Protein AF-A0A359LSI0-F1 (afdb_monomer_lite)

Secondary structure (DSSP, 8-state):
-HHHHHHHHHS-TT--EEE-S--HHHHHHHHHHHHHHT--SEEE----

pLDDT: mean 85.69, std 5.14, range [68.44, 92.0]

Radius of gyration: 10.1 Å; chains: 1; bounding box: 29×16×18 Å

Sequence (48 aa):
GIDVLLSARRVAPDGKAYGLDMTGEMLALARENQRKAGVANVEFLKGE

Structure (mmCIF, N/CA/C/O backbone):
data_AF-A0A359LSI0-F1
#
_entry.id   AF-A0A359LSI0-F1
#
loop_
_atom_site.group_PDB
_atom_site.id
_atom_site.type_symbol
_atom_site.label_atom_id
_atom_site.label_alt_id
_atom_site.label_comp_id
_atom_site.label_asym_id
_atom_site.label_entity_id
_atom_site.label_seq_id
_atom_site.pdbx_PDB_ins_code
_atom_site.Cartn_x
_atom_site.Cartn_y
_atom_site.Cartn_z
_atom_site.occupancy
_atom_site.B_iso_or_equiv
_atom_site.auth_seq_id
_atom_site.auth_comp_id
_atom_site.auth_asym_id
_atom_site.auth_atom_id
_atom_site.pdbx_PDB_model_num
ATOM 1 N N . GLY A 1 1 ? 1.959 6.732 -1.464 1.00 68.44 1 GLY A N 1
ATOM 2 C CA . GLY A 1 1 ? 1.518 5.951 -0.286 1.00 68.44 1 GLY A CA 1
ATOM 3 C C . GLY A 1 1 ? 0.016 6.045 -0.089 1.00 68.44 1 GLY A C 1
ATOM 4 O O . GLY A 1 1 ? -0.685 5.074 -0.343 1.00 68.44 1 GLY A O 1
ATOM 5 N N . ILE A 1 2 ? -0.478 7.219 0.316 1.00 78.19 2 ILE A N 1
ATOM 6 C CA . ILE A 1 2 ? -1.914 7.489 0.515 1.00 78.19 2 ILE A CA 1
ATOM 7 C C . ILE A 1 2 ? -2.759 7.186 -0.734 1.00 78.19 2 ILE A C 1
ATOM 9 O O . ILE A 1 2 ? -3.805 6.557 -0.605 1.00 78.19 2 ILE A O 1
ATOM 13 N N . ASP A 1 3 ? -2.287 7.531 -1.934 1.00 81.38 3 ASP A N 1
ATOM 14 C CA . ASP A 1 3 ? -3.061 7.330 -3.173 1.00 81.38 3 ASP A CA 1
ATOM 15 C C . ASP A 1 3 ? -3.299 5.855 -3.506 1.00 81.38 3 ASP A C 1
ATOM 17 O O . ASP A 1 3 ? -4.347 5.496 -4.042 1.00 81.38 3 ASP A O 1
ATOM 21 N N . VAL A 1 4 ? -2.369 4.979 -3.119 1.00 84.88 4 VAL A N 1
ATOM 22 C CA . VAL A 1 4 ? -2.505 3.524 -3.286 1.00 84.88 4 VAL A CA 1
ATOM 23 C C . VAL A 1 4 ? -3.567 2.987 -2.327 1.00 84.88 4 VAL A C 1
ATOM 25 O O . VAL A 1 4 ? -4.411 2.191 -2.728 1.00 84.88 4 VAL A O 1
ATOM 28 N N . LEU A 1 5 ? -3.595 3.481 -1.084 1.00 84.06 5 LEU A N 1
ATOM 29 C CA . LEU A 1 5 ? -4.630 3.117 -0.110 1.00 84.06 5 LEU A CA 1
ATOM 30 C C . LEU A 1 5 ? -6.015 3.619 -0.536 1.00 84.06 5 LEU A C 1
ATOM 32 O O . LEU A 1 5 ? -7.008 2.916 -0.362 1.00 84.06 5 LEU A O 1
ATOM 36 N N . LEU A 1 6 ? -6.089 4.822 -1.110 1.00 86.56 6 LEU A N 1
ATOM 37 C CA . LEU A 1 6 ? -7.334 5.372 -1.640 1.00 86.56 6 LEU A CA 1
ATOM 38 C C . LEU A 1 6 ? -7.816 4.585 -2.864 1.00 86.56 6 LEU A C 1
ATOM 40 O O . LEU A 1 6 ? -9.005 4.290 -2.974 1.00 86.56 6 LEU A O 1
ATOM 44 N N . SER A 1 7 ? -6.896 4.204 -3.751 1.00 88.69 7 SER A N 1
ATOM 45 C CA . SER A 1 7 ? -7.186 3.365 -4.918 1.00 88.69 7 SER A CA 1
ATOM 46 C C . SER A 1 7 ? -7.696 1.988 -4.504 1.00 88.69 7 SER A C 1
ATOM 48 O O . SER A 1 7 ? -8.697 1.521 -5.034 1.00 88.69 7 SER A O 1
ATOM 50 N N . ALA A 1 8 ? -7.100 1.377 -3.484 1.00 87.44 8 ALA A N 1
ATOM 51 C CA . ALA A 1 8 ? -7.530 0.078 -2.981 1.00 87.44 8 ALA A CA 1
ATOM 52 C C . ALA A 1 8 ? -8.943 0.061 -2.382 1.00 87.44 8 ALA A C 1
ATOM 54 O O . ALA A 1 8 ? -9.623 -0.958 -2.452 1.00 87.44 8 ALA A O 1
ATOM 55 N N . ARG A 1 9 ? -9.430 1.192 -1.8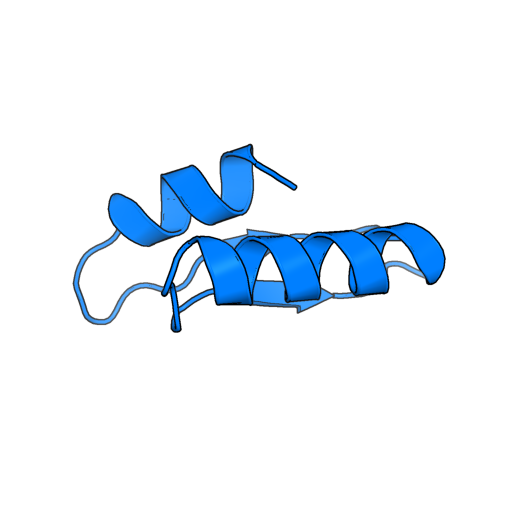55 1.00 85.69 9 ARG A N 1
ATOM 56 C CA . ARG A 1 9 ? -10.841 1.328 -1.451 1.00 85.69 9 ARG A CA 1
ATOM 57 C C . ARG A 1 9 ? -11.804 1.502 -2.630 1.00 85.69 9 ARG A C 1
ATOM 59 O O . ARG A 1 9 ? -13.006 1.359 -2.439 1.00 85.69 9 ARG A O 1
ATOM 66 N N . ARG A 1 10 ? -11.302 1.900 -3.802 1.00 88.69 10 ARG A N 1
ATOM 67 C CA . ARG A 1 10 ? -12.104 2.235 -4.993 1.00 88.69 10 ARG A CA 1
ATOM 68 C C . ARG A 1 10 ? -12.181 1.103 -6.008 1.00 88.69 10 ARG A C 1
ATOM 70 O O . ARG A 1 10 ? -13.106 1.091 -6.813 1.00 88.69 10 ARG A O 1
ATOM 77 N N . VAL A 1 11 ? -11.213 0.191 -6.004 1.00 86.56 11 VAL A N 1
ATOM 78 C CA . VAL A 1 11 ? -11.271 -1.010 -6.841 1.00 86.56 11 VAL A CA 1
ATOM 79 C C . VAL A 1 11 ? -12.352 -1.964 -6.330 1.00 86.56 11 VAL A C 1
ATOM 81 O O . VAL A 1 11 ? -12.723 -1.931 -5.155 1.00 86.56 11 VAL A O 1
ATOM 84 N N . ALA A 1 12 ? -12.867 -2.804 -7.229 1.00 79.56 12 ALA A N 1
ATOM 85 C CA . ALA A 1 12 ? -13.800 -3.869 -6.881 1.00 79.56 12 ALA A CA 1
ATOM 86 C C . ALA A 1 12 ? -13.196 -4.816 -5.814 1.00 79.56 12 ALA A C 1
ATOM 88 O O . ALA A 1 12 ? -11.976 -4.816 -5.629 1.00 79.56 12 ALA A O 1
ATOM 89 N N . PRO A 1 13 ? -14.008 -5.619 -5.097 1.00 77.25 13 PRO A N 1
ATOM 90 C CA . PRO A 1 13 ? -13.527 -6.471 -4.001 1.00 77.25 13 PRO A CA 1
ATOM 91 C C . PRO A 1 13 ? -12.404 -7.454 -4.379 1.00 77.25 13 PRO A C 1
ATOM 93 O O . PRO A 1 13 ? -11.632 -7.870 -3.520 1.00 77.25 13 PRO A O 1
ATOM 96 N N . ASP A 1 14 ? -12.318 -7.820 -5.654 1.00 87.50 14 ASP A N 1
ATOM 97 C CA . ASP A 1 14 ? -11.293 -8.666 -6.270 1.00 87.50 14 ASP A CA 1
ATOM 98 C C . ASP A 1 14 ? -10.102 -7.876 -6.852 1.00 87.50 14 ASP A C 1
ATOM 100 O O . ASP A 1 14 ? -9.071 -8.454 -7.202 1.00 87.50 14 ASP A O 1
ATOM 104 N N . GLY A 1 15 ? -10.212 -6.551 -6.929 1.00 88.81 15 GLY A N 1
ATOM 105 C CA . GLY A 1 15 ? -9.171 -5.660 -7.417 1.00 88.81 15 GLY A CA 1
ATOM 106 C C . GLY A 1 15 ? -8.047 -5.435 -6.404 1.00 88.81 15 GLY A C 1
ATOM 107 O O . GLY A 1 15 ? -8.252 -5.438 -5.189 1.00 88.81 15 GLY A O 1
ATOM 108 N N . LYS A 1 16 ? -6.839 -5.179 -6.918 1.00 89.50 16 LYS A N 1
ATOM 109 C CA . LYS A 1 16 ? -5.629 -4.890 -6.132 1.00 89.50 16 LYS A CA 1
ATOM 110 C C . LYS A 1 16 ? -4.995 -3.570 -6.558 1.00 89.50 16 LYS A C 1
ATOM 112 O O . LYS A 1 16 ? -4.996 -3.241 -7.742 1.00 89.50 16 LYS A O 1
ATOM 117 N N . ALA A 1 17 ? -4.417 -2.842 -5.604 1.00 91.38 17 ALA A N 1
ATOM 118 C CA . ALA A 1 17 ? -3.610 -1.653 -5.874 1.00 91.38 17 ALA A CA 1
ATOM 119 C C . ALA A 1 17 ? -2.130 -1.902 -5.553 1.00 91.38 17 ALA A C 1
ATOM 121 O O . ALA A 1 17 ? -1.802 -2.481 -4.516 1.00 91.38 17 ALA A O 1
ATOM 122 N N . TYR A 1 18 ? -1.247 -1.411 -6.424 1.00 87.75 18 TYR A N 1
ATOM 123 C CA . TYR A 1 18 ? 0.201 -1.564 -6.303 1.00 87.75 18 TYR A CA 1
ATOM 124 C C . TYR A 1 18 ? 0.874 -0.203 -6.119 1.00 87.75 18 TYR A C 1
ATOM 126 O O . TYR A 1 18 ? 0.584 0.7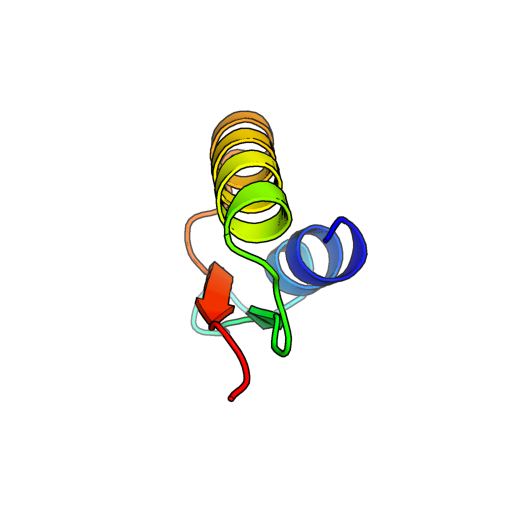41 -6.853 1.00 87.75 18 TYR A O 1
ATOM 134 N N . GLY A 1 19 ? 1.776 -0.100 -5.145 1.00 86.38 19 GLY A N 1
ATOM 135 C CA . GLY A 1 19 ? 2.704 1.025 -5.015 1.00 86.38 19 GLY A CA 1
ATOM 136 C C . GLY A 1 19 ? 4.125 0.579 -5.335 1.00 86.38 19 GLY A C 1
ATOM 137 O O . GLY A 1 19 ? 4.600 -0.356 -4.700 1.00 86.38 19 GLY A O 1
ATOM 138 N N . LEU A 1 20 ? 4.784 1.237 -6.289 1.00 85.81 20 LEU A N 1
ATOM 139 C CA . LEU A 1 20 ? 6.148 0.926 -6.745 1.00 85.81 20 LEU A CA 1
ATOM 140 C C . LEU A 1 20 ? 7.162 1.969 -6.231 1.00 85.81 20 LEU A C 1
ATOM 142 O O . LEU A 1 20 ? 6.755 3.008 -5.706 1.00 85.81 20 LEU A O 1
ATOM 146 N N . ASP A 1 21 ? 8.460 1.681 -6.380 1.00 75.12 21 ASP A N 1
ATOM 147 C CA . ASP A 1 21 ? 9.596 2.582 -6.094 1.00 75.12 21 ASP A CA 1
ATOM 148 C C . ASP A 1 21 ? 9.685 3.107 -4.655 1.00 75.12 21 ASP A C 1
ATOM 150 O O . ASP A 1 21 ? 10.058 4.248 -4.382 1.00 75.12 21 ASP A O 1
ATOM 154 N N . MET A 1 22 ? 9.350 2.252 -3.690 1.00 78.25 22 MET A N 1
ATOM 155 C CA . MET A 1 22 ? 9.411 2.616 -2.276 1.00 78.25 22 MET A CA 1
ATOM 156 C C . MET A 1 22 ? 10.792 2.323 -1.679 1.00 78.25 22 MET A C 1
ATOM 158 O O . MET A 1 22 ? 11.271 1.188 -1.724 1.00 78.25 22 MET A O 1
ATOM 162 N N . THR A 1 23 ? 11.397 3.310 -1.013 1.00 86.00 23 THR A N 1
ATOM 163 C CA . THR A 1 23 ? 12.542 3.060 -0.121 1.00 86.00 23 THR A CA 1
ATOM 164 C C . THR A 1 23 ? 12.125 2.173 1.063 1.00 86.00 23 THR A C 1
ATOM 166 O O . THR A 1 23 ? 10.939 2.033 1.372 1.00 86.00 23 THR A O 1
ATOM 169 N N . GLY A 1 24 ? 13.090 1.573 1.773 1.00 85.44 24 GLY A N 1
ATOM 170 C CA . GLY A 1 24 ? 12.794 0.717 2.934 1.00 85.44 24 GLY A CA 1
ATOM 171 C C . GLY A 1 24 ? 11.966 1.422 4.020 1.00 85.44 24 GLY A C 1
ATOM 172 O O . GLY A 1 24 ? 11.022 0.845 4.559 1.00 85.44 24 GLY A O 1
ATOM 173 N N . GLU A 1 25 ? 12.261 2.695 4.279 1.00 86.00 25 GLU A N 1
ATOM 174 C CA . GLU A 1 25 ? 11.515 3.531 5.227 1.00 86.00 25 GLU A CA 1
ATOM 175 C C . GLU A 1 25 ? 10.089 3.818 4.737 1.00 86.00 25 GLU A C 1
ATOM 177 O O . GLU A 1 25 ? 9.127 3.735 5.507 1.00 86.00 25 GLU A O 1
ATOM 182 N N . MET A 1 26 ? 9.923 4.076 3.435 1.00 86.88 26 MET A N 1
ATOM 183 C CA . MET A 1 26 ? 8.608 4.286 2.828 1.00 86.88 26 MET A CA 1
ATOM 184 C C . MET A 1 26 ? 7.748 3.020 2.864 1.00 86.88 26 MET A C 1
ATOM 186 O O . MET A 1 26 ? 6.545 3.125 3.099 1.00 86.88 26 MET A O 1
ATOM 190 N N . LEU A 1 27 ? 8.334 1.828 2.705 1.00 88.38 27 LEU A N 1
ATOM 191 C CA . LEU A 1 27 ? 7.614 0.556 2.850 1.00 88.38 27 LEU A CA 1
ATOM 192 C C . LEU A 1 27 ? 7.090 0.353 4.271 1.00 88.38 27 LEU A C 1
ATOM 194 O O . LEU A 1 27 ? 5.940 -0.054 4.448 1.00 88.38 27 LEU A O 1
ATOM 198 N N . ALA A 1 28 ? 7.911 0.642 5.284 1.00 89.25 28 ALA A N 1
ATOM 199 C CA . ALA A 1 28 ? 7.504 0.524 6.681 1.00 89.25 28 ALA A CA 1
ATOM 200 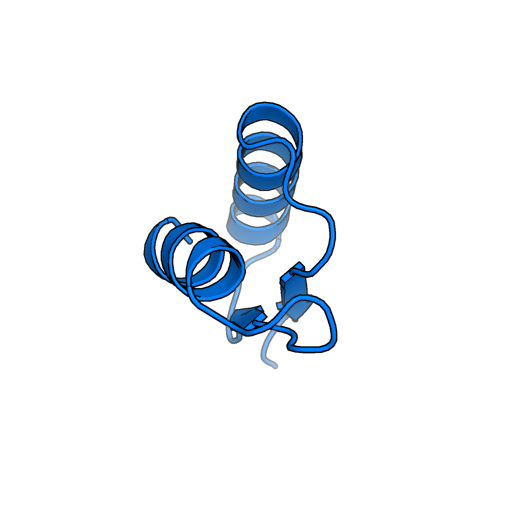C C . ALA A 1 28 ? 6.328 1.465 6.992 1.00 89.25 28 ALA A C 1
ATOM 202 O O . ALA A 1 28 ? 5.307 1.035 7.536 1.00 89.25 28 ALA A O 1
ATOM 203 N N . LEU A 1 29 ? 6.428 2.725 6.555 1.00 90.62 29 LEU A N 1
ATOM 204 C CA . LEU A 1 29 ? 5.361 3.713 6.705 1.00 90.62 29 LEU A CA 1
ATOM 205 C C . LEU A 1 29 ? 4.086 3.313 5.943 1.00 90.62 29 LEU A C 1
ATOM 207 O O . LEU A 1 29 ? 2.976 3.448 6.459 1.00 90.62 29 LEU A O 1
ATOM 211 N N . ALA A 1 30 ? 4.227 2.802 4.720 1.00 89.06 30 ALA A N 1
ATOM 212 C CA . ALA A 1 30 ? 3.110 2.382 3.884 1.00 89.06 30 ALA A CA 1
ATOM 213 C C . ALA A 1 30 ? 2.345 1.192 4.488 1.00 89.06 30 ALA A C 1
ATOM 215 O O . ALA A 1 30 ? 1.114 1.219 4.525 1.00 89.06 30 ALA A O 1
ATOM 216 N N . ARG A 1 31 ? 3.058 0.202 5.042 1.00 89.31 31 ARG A N 1
ATOM 217 C 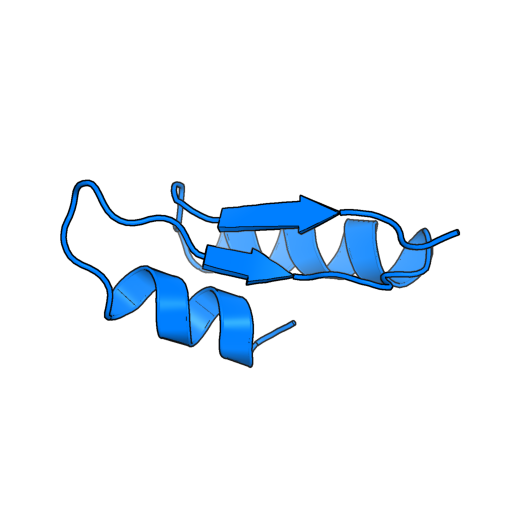CA . ARG A 1 31 ? 2.466 -0.951 5.743 1.00 89.31 31 ARG A CA 1
ATOM 218 C C . ARG A 1 31 ? 1.718 -0.543 7.011 1.00 89.31 31 ARG A C 1
ATOM 220 O O . ARG A 1 31 ? 0.617 -1.032 7.255 1.00 89.31 31 ARG A O 1
ATOM 227 N N . GLU A 1 32 ? 2.262 0.387 7.794 1.00 92.00 32 GLU A N 1
ATOM 228 C CA . GLU A 1 32 ? 1.560 0.887 8.983 1.00 92.00 32 GLU A CA 1
ATOM 229 C C . GLU A 1 32 ? 0.288 1.658 8.605 1.00 92.00 32 GLU A C 1
ATOM 231 O O . GLU A 1 32 ? -0.767 1.479 9.218 1.00 92.00 32 GLU A O 1
ATOM 236 N N . ASN A 1 33 ? 0.347 2.468 7.546 1.00 90.06 33 ASN A N 1
ATOM 237 C CA . ASN A 1 33 ? -0.833 3.163 7.037 1.00 90.06 33 ASN A CA 1
ATOM 238 C C . ASN A 1 33 ? -1.874 2.192 6.462 1.00 90.06 33 ASN A C 1
ATOM 240 O O . ASN A 1 33 ? -3.068 2.401 6.665 1.00 90.06 33 ASN A O 1
ATOM 244 N N . GLN A 1 34 ? -1.447 1.110 5.809 1.00 88.75 34 GLN A N 1
ATOM 245 C CA . GLN A 1 34 ? -2.333 0.040 5.347 1.00 88.75 34 GLN A CA 1
ATOM 246 C C . GLN A 1 34 ? -3.078 -0.622 6.512 1.00 88.75 34 GLN A C 1
ATOM 248 O O . GLN A 1 34 ? -4.300 -0.772 6.451 1.00 88.75 34 GLN A O 1
ATOM 253 N N . ARG A 1 35 ? -2.367 -0.943 7.602 1.00 89.19 35 ARG A N 1
ATOM 254 C CA . ARG A 1 35 ? -2.955 -1.510 8.823 1.00 89.19 35 ARG A CA 1
ATOM 255 C C . ARG A 1 35 ? -3.972 -0.560 9.454 1.00 89.19 35 ARG A C 1
ATOM 257 O O . ARG A 1 35 ? -5.083 -0.979 9.760 1.00 89.19 35 ARG A O 1
ATOM 264 N N . LYS A 1 36 ? -3.622 0.723 9.595 1.00 89.69 36 LYS A N 1
ATOM 265 C CA . LYS A 1 36 ? -4.532 1.767 10.105 1.00 89.69 36 LYS A CA 1
ATOM 266 C C . LYS A 1 36 ? -5.760 1.959 9.216 1.00 89.69 36 LYS A C 1
ATOM 268 O O . LYS A 1 36 ? -6.847 2.215 9.719 1.00 89.69 36 LYS A O 1
ATOM 273 N N . ALA A 1 37 ? -5.593 1.836 7.901 1.00 86.81 37 ALA A N 1
ATOM 274 C CA . ALA A 1 37 ? -6.681 1.960 6.943 1.00 86.81 37 ALA A CA 1
ATOM 275 C C . ALA A 1 37 ? -7.587 0.712 6.899 1.00 86.81 37 ALA A C 1
ATOM 277 O O . ALA A 1 37 ? -8.711 0.816 6.408 1.00 86.81 37 ALA A O 1
ATOM 278 N N . GLY A 1 38 ? -7.136 -0.443 7.401 1.00 89.31 38 GLY A N 1
ATOM 279 C CA . GLY A 1 38 ? -7.897 -1.695 7.352 1.00 89.31 38 GLY A CA 1
ATOM 280 C C . GLY A 1 38 ? -8.058 -2.240 5.932 1.00 89.31 38 GLY A C 1
ATOM 281 O O . GLY A 1 38 ? -9.086 -2.825 5.607 1.00 89.31 38 GLY A O 1
ATOM 282 N N . VAL A 1 39 ? -7.074 -1.996 5.064 1.00 86.50 39 VAL A N 1
ATOM 283 C CA . VAL A 1 39 ? -7.134 -2.351 3.641 1.00 86.50 39 VAL A CA 1
ATOM 284 C C . VAL A 1 39 ? -6.218 -3.547 3.376 1.00 86.50 39 VAL A C 1
ATOM 286 O O . VAL A 1 39 ? -5.017 -3.482 3.631 1.00 86.50 39 VAL A O 1
ATOM 289 N N . ALA A 1 40 ? -6.772 -4.647 2.864 1.00 86.81 40 ALA A N 1
ATOM 290 C CA . ALA A 1 40 ? -6.028 -5.890 2.625 1.00 86.81 40 ALA A CA 1
ATOM 291 C C . ALA A 1 40 ? -5.545 -6.057 1.171 1.00 86.81 40 ALA A C 1
ATOM 293 O O . ALA A 1 40 ? -4.614 -6.812 0.914 1.00 86.81 40 ALA A O 1
ATOM 294 N N . ASN A 1 41 ? -6.143 -5.342 0.218 1.00 89.50 41 ASN A N 1
ATOM 295 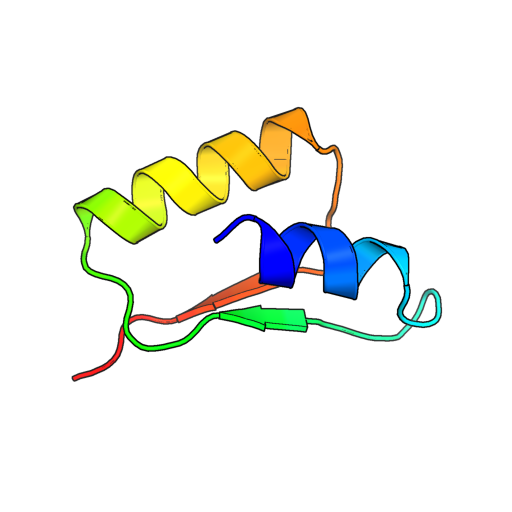C CA . ASN A 1 41 ? -5.898 -5.465 -1.222 1.00 89.50 41 ASN A CA 1
ATOM 296 C C . ASN A 1 41 ? -4.860 -4.453 -1.747 1.00 89.50 41 ASN A C 1
ATOM 298 O O . ASN A 1 41 ? -5.036 -3.843 -2.805 1.00 89.50 41 ASN A O 1
ATOM 302 N N . VAL A 1 42 ? -3.774 -4.269 -0.991 1.00 89.56 42 VAL A N 1
ATOM 303 C CA . VAL A 1 42 ? -2.654 -3.388 -1.347 1.00 89.56 42 VAL A CA 1
ATOM 304 C C . VAL A 1 42 ? -1.343 -4.144 -1.259 1.00 89.56 42 VAL A C 1
ATOM 306 O O . VAL A 1 42 ? -1.088 -4.829 -0.267 1.00 89.56 42 VAL A O 1
ATOM 309 N N . GLU A 1 43 ? -0.495 -3.943 -2.261 1.00 89.25 43 GLU A N 1
ATOM 310 C CA . GLU A 1 43 ? 0.873 -4.438 -2.280 1.00 89.25 43 GLU A CA 1
ATOM 311 C C . GLU A 1 43 ? 1.852 -3.284 -2.528 1.00 89.25 43 GLU A C 1
ATOM 313 O O . GLU A 1 43 ? 1.681 -2.475 -3.442 1.00 89.25 43 GLU A O 1
ATOM 318 N N . PHE A 1 44 ? 2.878 -3.186 -1.683 1.00 88.44 44 PHE A N 1
ATOM 319 C CA . PHE A 1 44 ? 3.947 -2.203 -1.833 1.00 88.44 44 PHE A CA 1
ATOM 320 C C . PHE A 1 44 ? 5.230 -2.919 -2.231 1.00 88.44 44 PHE A C 1
ATOM 322 O O . PHE A 1 44 ? 5.727 -3.767 -1.485 1.00 88.44 44 PHE A O 1
ATOM 329 N N . LEU A 1 45 ? 5.756 -2.554 -3.392 1.00 87.50 45 LEU A N 1
ATOM 330 C CA . LEU A 1 45 ? 6.940 -3.134 -3.997 1.00 87.50 45 LEU A CA 1
ATOM 331 C C . LEU A 1 45 ? 8.084 -2.120 -3.945 1.00 87.50 45 LEU A C 1
ATOM 333 O O . LEU A 1 45 ? 7.897 -0.914 -4.130 1.00 87.50 45 LEU A O 1
ATOM 337 N N . LYS A 1 46 ? 9.281 -2.629 -3.664 1.00 82.88 46 LYS A N 1
ATOM 338 C CA . LYS A 1 46 ? 10.515 -1.859 -3.767 1.00 82.88 46 LYS A CA 1
ATOM 339 C C . LYS A 1 46 ? 10.940 -1.831 -5.236 1.00 82.88 46 LYS A C 1
ATOM 341 O O . LYS A 1 46 ? 11.056 -2.899 -5.830 1.00 82.88 46 LYS A O 1
ATOM 346 N N . GLY A 1 47 ? 11.154 -0.640 -5.783 1.00 76.25 47 GLY A N 1
ATOM 347 C CA . GLY A 1 47 ? 11.859 -0.475 -7.058 1.00 76.25 47 GLY A CA 1
ATOM 348 C C . GLY A 1 47 ? 13.356 -0.715 -6.891 1.00 76.25 47 GLY A C 1
ATOM 349 O O . GLY A 1 47 ? 13.871 -0.548 -5.780 1.00 76.25 47 GLY A O 1
ATOM 350 N N . GLU A 1 48 ? 14.027 -1.141 -7.960 1.00 71.62 48 GLU A N 1
ATOM 351 C CA . GLU A 1 48 ? 15.495 -1.259 -7.987 1.00 71.62 48 GLU A CA 1
ATOM 352 C C . GLU A 1 48 ? 16.193 0.101 -7.880 1.00 71.62 48 GLU A C 1
ATOM 354 O O . GLU A 1 48 ? 15.720 1.076 -8.507 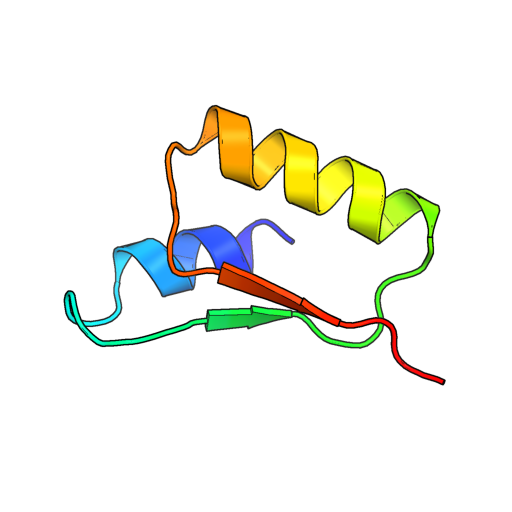1.00 71.62 48 GLU A O 1
#

Foldseek 3Di:
DVVQLVVLVVDDPPAAGEAEQADPVRVVVVVVVCVVSVGDRYDYYHDD